Protein AF-A0A956PAT6-F1 (afdb_monomer_lite)

Radius of gyration: 17.28 Å; chains: 1; bounding box: 42×42×46 Å

pLDDT: mean 92.37, std 7.58, range [54.47, 98.75]

Sequence (149 aa):
NTSSGNGGLYPLPTTPIYAATKAAVTSISEVLRAQLEMTGSRIQASVLFPGPNIVRTNIFTAQRNRPAALPLEKEASTPPPTLEEIGAMLESVGMAFGVTEPEEAAEHAFEGIRANRFWLLPPSDHIDQRIRDRVESILKRENPRLTFF

Foldseek 3Di:
DEAELCLCQHHAPPCVVNNVVRVVVNVVQVVQQVVCVVVVHPDGGAYAHLDPAAEPDPPQVCVVVDDPVDDDPDDDPDRRDDLVRVCVVCVVVVHHHDYDYNVNSVVLVVVCVVVVHRYSDDDDPVSVVNSVLVVVCVVVVHDDDNDDD

Structure (mmCIF, N/CA/C/O backbone):
data_AF-A0A956PAT6-F1
#
_entry.id   AF-A0A956PAT6-F1
#
loop_
_atom_site.group_PDB
_atom_site.id
_atom_site.type_symbol
_atom_site.label_atom_id
_atom_site.label_alt_id
_atom_site.label_comp_id
_atom_site.label_asym_id
_atom_site.label_entity_id
_atom_site.label_seq_id
_atom_site.pdbx_PDB_ins_code
_atom_site.Cartn_x
_atom_site.Cartn_y
_atom_site.Cartn_z
_atom_site.occupancy
_atom_site.B_iso_or_equiv
_atom_site.auth_seq_id
_atom_site.auth_comp_id
_atom_site.auth_asym_id
_atom_site.auth_atom_id
_atom_site.pdbx_PDB_model_num
ATOM 1 N N . ASN A 1 1 ? -6.406 -6.757 5.266 1.00 93.94 1 ASN A N 1
ATOM 2 C CA . ASN A 1 1 ? -6.355 -6.547 3.796 1.00 93.94 1 ASN A CA 1
ATOM 3 C C . ASN A 1 1 ? -4.923 -6.291 3.352 1.00 93.94 1 ASN A C 1
ATOM 5 O O . ASN A 1 1 ? -4.163 -5.785 4.164 1.00 93.94 1 ASN A O 1
ATOM 9 N N . THR A 1 2 ? -4.550 -6.589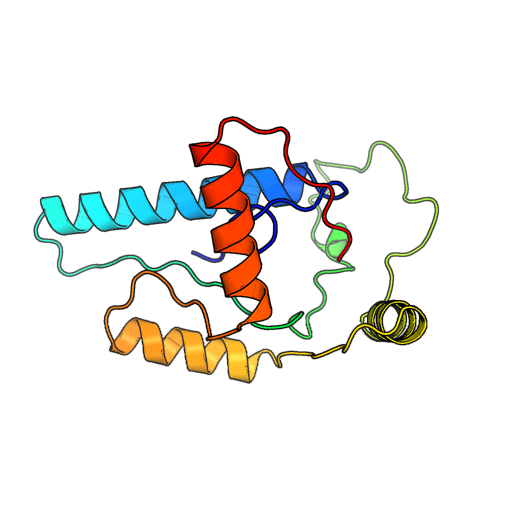 2.100 1.00 96.50 2 THR A N 1
ATOM 10 C CA . THR A 1 2 ? -3.176 -6.365 1.592 1.00 96.50 2 THR A CA 1
ATOM 11 C C . THR A 1 2 ? -3.163 -5.350 0.454 1.00 96.50 2 THR A C 1
ATOM 13 O O . THR A 1 2 ? -3.714 -5.605 -0.623 1.00 96.50 2 THR A O 1
ATOM 16 N N . SER A 1 3 ? -2.494 -4.222 0.675 1.00 97.69 3 SER A N 1
ATOM 17 C CA . SER A 1 3 ? -2.291 -3.166 -0.314 1.00 97.69 3 SER A CA 1
ATOM 18 C C . SER A 1 3 ? -0.884 -3.242 -0.941 1.00 97.69 3 SER A C 1
ATOM 20 O O . SER A 1 3 ? -0.251 -4.299 -0.945 1.00 97.69 3 SER A O 1
ATOM 22 N N . SER A 1 4 ? -0.427 -2.162 -1.567 1.00 95.62 4 SER A N 1
ATOM 23 C CA . SER A 1 4 ? 0.900 -2.021 -2.166 1.00 95.62 4 SER A CA 1
ATOM 24 C C . SER A 1 4 ? 1.295 -0.551 -2.196 1.00 95.62 4 SER A C 1
ATOM 26 O O . SER A 1 4 ? 0.419 0.302 -2.327 1.00 95.62 4 SER A O 1
ATOM 28 N N . GLY A 1 5 ? 2.599 -0.258 -2.134 1.00 94.06 5 GLY A N 1
ATOM 29 C CA . GLY A 1 5 ? 3.095 1.096 -2.385 1.00 94.06 5 GLY A CA 1
ATOM 30 C C . GLY A 1 5 ? 2.541 1.639 -3.701 1.00 94.06 5 GLY A C 1
ATOM 31 O O . GLY A 1 5 ? 1.915 2.695 -3.698 1.00 94.06 5 GLY A O 1
ATOM 32 N N . ASN A 1 6 ? 2.623 0.832 -4.766 1.00 93.31 6 ASN A N 1
ATOM 33 C CA . ASN A 1 6 ? 1.992 1.106 -6.051 1.00 93.31 6 ASN A CA 1
ATOM 34 C C . ASN A 1 6 ? 0.455 1.143 -5.945 1.00 93.31 6 ASN A C 1
ATOM 36 O O . ASN A 1 6 ? -0.207 0.112 -5.802 1.00 93.31 6 ASN A O 1
ATOM 40 N N . GLY A 1 7 ? -0.099 2.349 -6.033 1.00 93.56 7 GLY A N 1
ATOM 41 C CA . GLY A 1 7 ? -1.521 2.654 -5.944 1.00 93.56 7 GLY A CA 1
ATOM 42 C C . GLY A 1 7 ? -1.988 2.954 -4.528 1.00 93.56 7 GLY A C 1
ATOM 43 O O . GLY A 1 7 ? -2.613 3.985 -4.298 1.00 93.56 7 GLY A O 1
ATOM 44 N N . GLY A 1 8 ? -1.653 2.079 -3.578 1.00 95.31 8 GLY A N 1
ATOM 45 C CA . GLY A 1 8 ? -2.063 2.222 -2.183 1.00 95.31 8 GLY A CA 1
ATOM 46 C C . GLY A 1 8 ? -1.406 3.394 -1.454 1.00 95.31 8 GLY A C 1
ATOM 47 O O . GLY A 1 8 ? -2.028 3.926 -0.541 1.00 95.31 8 GLY A O 1
ATOM 48 N N . LEU A 1 9 ? -0.196 3.799 -1.863 1.00 95.25 9 LEU A N 1
ATOM 49 C CA . LEU A 1 9 ? 0.525 4.968 -1.334 1.00 95.25 9 LEU A CA 1
ATOM 50 C C . LEU A 1 9 ? 0.835 5.972 -2.449 1.00 95.25 9 LEU A C 1
ATOM 52 O O . LEU A 1 9 ? 0.538 7.155 -2.316 1.00 95.25 9 LEU A O 1
ATOM 56 N N . TYR A 1 10 ? 1.385 5.498 -3.568 1.00 93.06 10 TYR A N 1
ATOM 57 C CA . TYR A 1 10 ? 1.747 6.279 -4.752 1.00 93.06 10 TYR A CA 1
ATOM 58 C C . TYR A 1 10 ? 1.585 5.427 -6.024 1.00 93.06 10 TYR A C 1
ATOM 60 O O . TYR A 1 10 ? 1.946 4.260 -6.019 1.00 93.06 10 TYR A O 1
ATOM 68 N N . PRO A 1 11 ? 1.023 5.932 -7.131 1.00 91.44 11 PRO A N 1
ATOM 69 C CA . PRO A 1 11 ? 0.808 5.131 -8.335 1.00 91.44 11 PRO A CA 1
ATOM 70 C C . PRO A 1 11 ? 2.066 5.053 -9.208 1.00 91.44 11 PRO A C 1
ATOM 72 O O . PRO A 1 11 ? 2.737 6.061 -9.419 1.00 91.44 11 PRO A O 1
ATOM 75 N N . LEU A 1 12 ? 2.334 3.878 -9.780 1.00 90.12 12 LEU A N 1
ATOM 76 C CA . LEU A 1 12 ? 3.291 3.711 -10.873 1.00 90.12 12 LEU A CA 1
ATOM 77 C C . LEU A 1 12 ? 2.571 3.823 -12.230 1.00 90.12 12 LEU A C 1
ATOM 79 O O . LEU A 1 12 ? 1.491 3.246 -12.399 1.00 90.12 12 LEU A O 1
ATOM 83 N N . PRO A 1 13 ? 3.155 4.510 -13.228 1.00 88.75 13 PRO A N 1
ATOM 84 C CA . PRO A 1 13 ? 2.458 4.843 -14.474 1.00 88.75 13 PRO A CA 1
ATOM 85 C C . PRO A 1 13 ? 2.153 3.636 -15.379 1.00 88.75 13 PRO A C 1
ATOM 87 O O . PRO A 1 13 ? 1.265 3.711 -16.223 1.00 88.75 13 PRO A O 1
ATOM 90 N N . THR A 1 14 ? 2.854 2.511 -15.216 1.00 88.69 14 THR A N 1
ATOM 91 C CA . THR A 1 14 ? 2.783 1.348 -16.123 1.00 88.69 14 THR A CA 1
ATOM 92 C C . THR A 1 14 ? 1.800 0.259 -15.687 1.00 88.69 14 THR A C 1
ATOM 94 O O . THR A 1 14 ? 1.633 -0.739 -16.383 1.00 88.69 14 THR A O 1
ATOM 97 N N . THR A 1 15 ? 1.137 0.412 -14.538 1.00 91.19 15 THR A N 1
ATOM 98 C CA . THR A 1 15 ? 0.315 -0.651 -13.923 1.00 91.19 15 THR A CA 1
ATOM 99 C C . THR A 1 15 ? -1.038 -0.123 -13.417 1.00 91.19 15 THR A C 1
ATOM 101 O O . THR A 1 15 ? -1.393 -0.321 -12.253 1.00 91.19 15 THR A O 1
ATOM 104 N N . PRO A 1 16 ? -1.844 0.531 -14.278 1.00 93.44 16 PRO A N 1
ATOM 105 C CA . PRO A 1 16 ? -3.014 1.306 -13.855 1.00 93.44 16 PRO A CA 1
ATOM 106 C C . PRO A 1 16 ? -4.083 0.472 -13.137 1.00 93.44 16 PRO A C 1
ATOM 108 O O . PRO A 1 16 ? -4.614 0.906 -12.119 1.00 93.44 16 PRO A O 1
ATOM 111 N N . ILE A 1 17 ? -4.370 -0.745 -13.617 1.00 95.50 17 ILE A N 1
ATOM 112 C CA . ILE A 1 17 ? -5.370 -1.634 -12.998 1.00 95.50 17 ILE A CA 1
ATOM 113 C C . ILE A 1 17 ? -4.907 -2.058 -11.599 1.00 95.50 17 ILE A C 1
ATOM 115 O O . ILE A 1 17 ? -5.664 -1.981 -10.632 1.00 95.50 17 ILE A O 1
ATOM 119 N N . TYR A 1 18 ? -3.641 -2.457 -11.465 1.00 95.38 18 TYR A N 1
ATOM 120 C CA . TYR A 1 18 ? -3.076 -2.821 -10.169 1.00 95.38 18 TYR A CA 1
ATOM 121 C C . TYR A 1 18 ? -3.092 -1.624 -9.209 1.00 95.38 18 TYR A C 1
ATOM 123 O O . TYR A 1 18 ? -3.609 -1.741 -8.101 1.00 95.38 18 TYR A O 1
ATOM 131 N N . ALA A 1 19 ? -2.624 -0.455 -9.655 1.00 96.12 19 ALA A N 1
ATOM 132 C CA . ALA A 1 19 ? -2.592 0.752 -8.839 1.00 96.12 19 ALA A CA 1
ATOM 133 C C . ALA A 1 19 ? -3.998 1.160 -8.358 1.00 96.12 19 ALA A C 1
ATOM 135 O O . ALA A 1 19 ? -4.208 1.389 -7.167 1.00 96.12 19 ALA A O 1
ATOM 136 N N . ALA A 1 20 ? -4.986 1.181 -9.257 1.00 97.94 20 ALA A N 1
ATOM 137 C CA . ALA A 1 20 ? -6.365 1.516 -8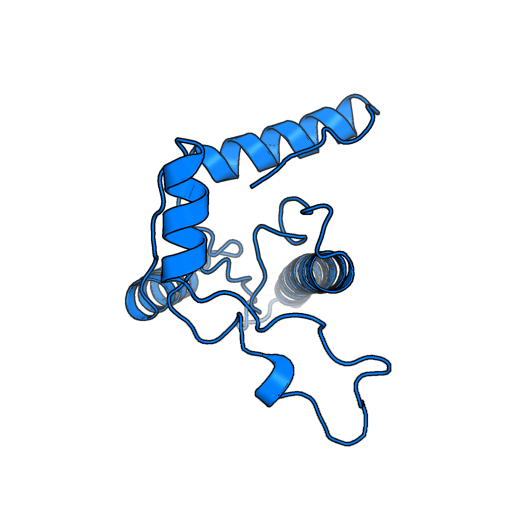.908 1.00 97.94 20 ALA A CA 1
ATOM 138 C C . ALA A 1 20 ? -6.958 0.534 -7.884 1.00 97.94 20 ALA A C 1
ATOM 140 O O . ALA A 1 20 ? -7.551 0.950 -6.889 1.00 97.94 20 ALA A O 1
ATOM 141 N N . THR A 1 21 ? -6.761 -0.774 -8.084 1.00 98.31 21 THR A N 1
ATOM 142 C CA . THR A 1 21 ? -7.293 -1.791 -7.159 1.00 98.31 21 THR A CA 1
ATOM 143 C C . THR A 1 21 ? -6.642 -1.708 -5.779 1.00 98.31 21 THR A C 1
ATOM 145 O O . THR A 1 21 ? -7.336 -1.816 -4.769 1.00 98.31 21 THR A O 1
ATOM 148 N N . LYS A 1 22 ? -5.330 -1.457 -5.700 1.00 97.88 22 LYS A N 1
ATOM 149 C CA . LYS A 1 22 ? -4.622 -1.300 -4.422 1.00 97.88 22 LYS A CA 1
ATOM 150 C C . LYS A 1 22 ? -5.008 -0.014 -3.692 1.00 97.88 22 LYS A C 1
ATOM 15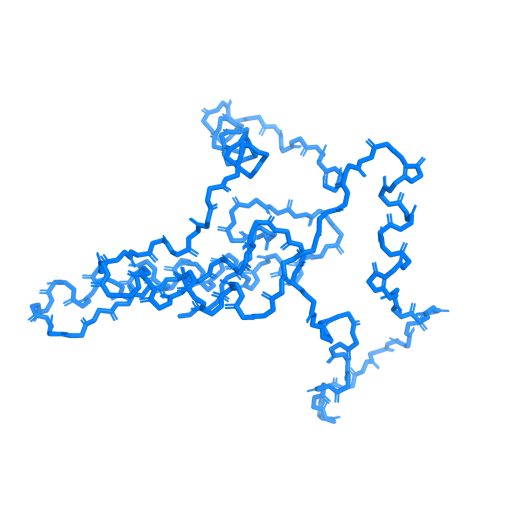2 O O . LYS A 1 22 ? -5.193 -0.063 -2.479 1.00 97.88 22 LYS A O 1
ATOM 157 N N . ALA A 1 23 ? -5.247 1.083 -4.411 1.00 98.12 23 ALA A N 1
ATOM 158 C CA . ALA A 1 23 ? -5.825 2.297 -3.832 1.00 98.12 23 ALA A CA 1
ATOM 159 C C . ALA A 1 23 ? -7.214 2.035 -3.219 1.00 98.12 23 ALA A C 1
ATOM 161 O O . ALA A 1 23 ? -7.474 2.421 -2.079 1.00 98.12 23 ALA A O 1
ATOM 162 N N . ALA A 1 24 ? -8.083 1.315 -3.938 1.00 98.69 24 ALA A N 1
ATOM 163 C CA . ALA A 1 24 ? -9.407 0.943 -3.440 1.00 98.69 24 ALA A CA 1
ATOM 164 C C . ALA A 1 24 ? -9.327 0.058 -2.185 1.00 98.69 24 ALA A C 1
ATOM 166 O O . ALA A 1 24 ? -10.040 0.301 -1.214 1.00 98.69 24 ALA A O 1
ATOM 167 N N . VAL A 1 25 ? -8.423 -0.929 -2.164 1.00 98.62 25 VAL A N 1
ATOM 168 C CA . VAL A 1 25 ? -8.189 -1.775 -0.982 1.00 98.62 25 VAL A CA 1
ATOM 169 C C . VAL A 1 25 ? -7.734 -0.946 0.220 1.00 98.62 25 VAL A C 1
ATOM 171 O O . VAL A 1 25 ? -8.227 -1.186 1.324 1.00 98.62 25 VAL A O 1
ATOM 174 N N . THR A 1 26 ? -6.825 0.018 0.030 1.00 98.56 26 THR A N 1
ATOM 175 C CA . THR A 1 26 ? -6.406 0.931 1.105 1.00 98.56 26 THR A CA 1
ATOM 176 C C . THR A 1 26 ? -7.611 1.688 1.660 1.00 98.56 26 THR A C 1
ATOM 178 O O . THR A 1 26 ? -7.914 1.551 2.844 1.00 98.56 26 THR A O 1
ATOM 181 N N . SER A 1 27 ? -8.359 2.374 0.792 1.00 98.62 27 SER A N 1
ATOM 182 C CA . SER A 1 27 ? -9.495 3.209 1.198 1.00 98.62 27 SER A CA 1
ATOM 183 C C . SER A 1 27 ? -10.598 2.408 1.901 1.00 98.62 27 SER A C 1
ATOM 185 O O . SER A 1 27 ? -11.059 2.791 2.975 1.00 98.62 27 SER A O 1
ATOM 187 N N . ILE A 1 28 ? -10.976 1.241 1.364 1.00 98.69 28 ILE A N 1
ATOM 188 C CA . ILE A 1 28 ? -11.982 0.369 1.991 1.00 98.69 28 ILE A CA 1
ATOM 189 C C . ILE A 1 28 ? -11.517 -0.102 3.377 1.00 98.69 28 ILE A C 1
ATOM 191 O O . ILE A 1 28 ? -12.333 -0.240 4.286 1.00 98.69 28 ILE A O 1
ATOM 195 N N . SER A 1 29 ? -10.215 -0.335 3.566 1.00 98.75 29 SER A N 1
ATOM 196 C CA . SER A 1 29 ? -9.680 -0.772 4.859 1.00 98.75 29 SER A CA 1
ATOM 197 C C . SER A 1 29 ? -9.734 0.339 5.908 1.00 98.75 29 SER A C 1
ATOM 199 O O . SER A 1 29 ? -10.080 0.054 7.053 1.00 98.75 29 SER A O 1
ATOM 201 N N . GLU A 1 30 ? -9.436 1.585 5.528 1.00 98.69 30 GLU A N 1
ATOM 202 C CA . GLU A 1 30 ? -9.550 2.756 6.412 1.00 98.69 30 GLU A CA 1
ATOM 203 C C . GLU A 1 30 ? -11.000 2.950 6.868 1.00 98.69 30 GLU A C 1
ATOM 205 O O . GLU A 1 30 ? -11.274 3.064 8.064 1.00 98.69 30 GLU A O 1
ATOM 210 N N . VAL A 1 31 ? -11.943 2.895 5.920 1.00 98.69 31 VAL A N 1
ATOM 211 C CA . VAL A 1 31 ? -13.379 3.013 6.208 1.00 98.69 31 VAL A CA 1
ATOM 212 C C . VAL A 1 31 ? -13.848 1.889 7.131 1.00 98.69 31 VAL A C 1
ATOM 214 O O . VAL A 1 31 ? -14.538 2.156 8.114 1.00 98.69 31 VAL A O 1
ATOM 217 N N . LEU A 1 32 ? -13.439 0.643 6.872 1.00 98.69 32 LEU A N 1
ATOM 218 C CA . LEU A 1 32 ? -13.789 -0.491 7.728 1.00 98.69 32 LEU A CA 1
ATOM 219 C C . LEU A 1 32 ? -13.247 -0.315 9.153 1.00 98.69 32 LEU A C 1
ATOM 221 O O . LEU A 1 32 ? -13.961 -0.594 10.116 1.00 98.69 32 LEU A O 1
ATOM 225 N N . ARG A 1 33 ? -12.004 0.164 9.307 1.00 98.50 33 ARG A N 1
ATOM 226 C CA . ARG A 1 33 ? -11.418 0.434 10.627 1.00 98.50 33 ARG A CA 1
ATOM 227 C C . ARG A 1 33 ? -12.257 1.449 11.401 1.00 98.50 33 ARG A C 1
ATOM 229 O O . ARG A 1 33 ? -12.601 1.168 12.547 1.00 98.50 33 ARG A O 1
ATOM 236 N N . ALA A 1 34 ? -12.637 2.556 10.765 1.00 98.56 34 ALA A N 1
ATOM 237 C CA . ALA A 1 34 ? -13.475 3.584 11.380 1.00 98.56 34 ALA A CA 1
ATOM 238 C C . ALA A 1 34 ? -14.871 3.053 11.757 1.00 98.56 34 ALA A C 1
ATOM 240 O O . ALA A 1 34 ? -15.345 3.284 12.867 1.00 98.56 34 ALA A O 1
ATOM 241 N N . GLN A 1 35 ? -15.517 2.279 10.880 1.00 98.62 35 GLN A N 1
ATOM 242 C CA . GLN A 1 35 ? -16.834 1.684 11.153 1.00 98.62 35 GLN A CA 1
ATOM 243 C C . GLN A 1 35 ? -16.809 0.708 12.342 1.00 98.62 35 GLN A C 1
ATOM 245 O O . GLN A 1 35 ? -17.733 0.684 13.160 1.00 98.62 35 GLN A O 1
ATOM 250 N N . LEU A 1 36 ? -15.742 -0.085 12.471 1.00 98.50 36 LEU A N 1
ATOM 251 C CA . LEU A 1 36 ? -15.553 -0.982 13.613 1.00 98.50 36 LEU A CA 1
ATOM 252 C C . LEU A 1 36 ? -15.357 -0.206 14.925 1.00 98.50 36 LEU A C 1
ATOM 254 O O . LEU A 1 36 ? -15.894 -0.606 15.957 1.00 98.50 36 LEU A O 1
ATOM 258 N N . GLU A 1 37 ? -14.648 0.924 14.892 1.00 97.69 37 GLU A N 1
ATOM 259 C CA . GLU A 1 37 ? -14.484 1.796 16.064 1.00 97.69 37 GLU A CA 1
ATOM 260 C C . GLU A 1 37 ? -15.798 2.474 16.466 1.00 97.69 37 GLU A C 1
ATOM 262 O O . GLU A 1 37 ? -16.166 2.446 17.639 1.00 97.69 37 GLU A O 1
ATOM 267 N N . MET A 1 38 ? -16.554 3.003 15.500 1.00 98.31 38 MET A N 1
ATOM 268 C CA . MET A 1 38 ? -17.853 3.648 15.739 1.00 98.31 38 MET A CA 1
ATOM 269 C C . MET A 1 38 ? -18.882 2.717 16.394 1.00 98.31 38 MET A C 1
ATOM 271 O O . MET A 1 38 ? -19.770 3.179 17.105 1.00 98.31 38 MET A O 1
ATOM 275 N N . THR A 1 39 ? -18.776 1.409 16.154 1.00 98.19 39 THR A N 1
ATOM 276 C CA . THR A 1 39 ? -19.683 0.391 16.712 1.00 98.19 39 THR A CA 1
ATOM 277 C C . THR A 1 39 ? -19.202 -0.174 18.051 1.00 98.19 39 THR A C 1
ATOM 279 O O . THR A 1 39 ? -19.869 -1.036 18.620 1.00 98.19 39 THR A O 1
ATOM 282 N N . GLY A 1 40 ? -18.051 0.281 18.564 1.00 97.38 40 GLY A N 1
ATOM 283 C CA . GLY A 1 40 ? -17.438 -0.283 19.769 1.00 97.38 40 GLY A CA 1
ATOM 284 C C . GLY A 1 40 ? -17.047 -1.756 19.608 1.00 97.38 40 GLY A C 1
ATOM 285 O O . GLY A 1 40 ? -17.059 -2.512 20.582 1.00 97.38 40 GLY A O 1
ATOM 286 N N . SER A 1 41 ? -16.752 -2.193 18.378 1.00 97.88 41 SER A N 1
ATOM 287 C CA . SER A 1 41 ? -16.435 -3.589 18.083 1.00 97.88 41 SER A CA 1
ATOM 288 C C . SER A 1 41 ? -15.147 -4.040 18.775 1.00 97.88 41 SER A C 1
ATOM 290 O O . SER A 1 41 ? -14.175 -3.295 18.886 1.00 97.88 41 SER A O 1
ATOM 292 N N . ARG A 1 42 ? -15.109 -5.314 19.187 1.00 97.19 42 ARG A N 1
ATOM 293 C CA . ARG A 1 42 ? -13.870 -5.983 19.628 1.00 97.19 42 ARG A CA 1
ATOM 294 C C . ARG A 1 42 ? -12.973 -6.394 18.456 1.00 97.19 42 ARG A C 1
ATOM 296 O O . ARG A 1 42 ? -11.840 -6.806 18.675 1.00 97.19 42 ARG A O 1
ATOM 303 N N . ILE A 1 43 ? -13.492 -6.330 17.229 1.00 97.25 43 ILE A N 1
ATOM 304 C CA . ILE A 1 43 ? -12.765 -6.633 15.995 1.00 97.25 43 ILE A CA 1
ATOM 305 C C . ILE A 1 43 ? -12.201 -5.332 15.435 1.00 97.25 43 ILE A C 1
ATOM 307 O O . ILE A 1 43 ? -12.863 -4.297 15.456 1.00 97.25 43 ILE A O 1
ATOM 311 N N . GLN A 1 44 ? -10.989 -5.399 14.895 1.00 96.56 44 GLN A N 1
ATOM 312 C CA . GLN A 1 44 ? -10.298 -4.272 14.281 1.00 96.56 44 GLN A CA 1
ATOM 313 C C . GLN A 1 44 ? -9.787 -4.679 12.897 1.00 96.56 44 GLN A C 1
ATOM 315 O O . GLN A 1 44 ? -9.641 -5.865 12.598 1.00 96.56 44 GLN A O 1
ATOM 320 N N . ALA A 1 45 ? -9.536 -3.690 12.042 1.00 98.12 45 ALA A N 1
ATOM 321 C CA . ALA A 1 45 ? -9.019 -3.897 10.696 1.00 98.12 45 ALA A CA 1
ATOM 322 C C . ALA A 1 45 ? -7.651 -3.228 10.535 1.00 98.12 45 ALA A C 1
ATOM 324 O O . ALA A 1 45 ? -7.438 -2.120 11.015 1.00 98.12 45 ALA A O 1
ATOM 325 N N . SER A 1 46 ? -6.757 -3.880 9.798 1.00 98.62 46 SER A N 1
ATOM 326 C CA . SER A 1 46 ? -5.451 -3.341 9.411 1.00 98.62 46 SER A CA 1
ATOM 327 C C . SER A 1 46 ? -5.209 -3.565 7.919 1.00 98.62 46 SER A C 1
ATOM 329 O O . SER A 1 46 ? -5.801 -4.460 7.289 1.00 98.62 46 SER A O 1
ATOM 331 N N . VAL A 1 47 ? -4.308 -2.767 7.351 1.00 98.69 47 VAL A N 1
ATOM 332 C CA . VAL A 1 47 ? -3.855 -2.889 5.966 1.00 98.69 47 VAL A CA 1
ATOM 333 C C . VAL A 1 47 ? -2.360 -3.202 5.917 1.00 98.69 47 VAL A C 1
ATOM 335 O O . VAL A 1 47 ? -1.535 -2.503 6.502 1.00 98.69 47 VAL A O 1
ATOM 338 N N . LEU A 1 48 ? -2.020 -4.282 5.213 1.00 98.56 48 LEU A N 1
ATOM 339 C CA . LEU A 1 48 ? -0.653 -4.745 5.013 1.00 98.56 48 LEU A CA 1
ATOM 340 C C . LEU A 1 48 ? -0.019 -4.100 3.787 1.00 98.56 48 LEU A C 1
ATOM 342 O O . LEU A 1 48 ? -0.560 -4.206 2.686 1.00 98.56 48 LEU A O 1
ATOM 346 N N . PHE A 1 49 ? 1.157 -3.512 3.983 1.00 98.00 49 PHE A N 1
ATOM 347 C CA . PHE A 1 49 ? 2.101 -3.145 2.936 1.00 98.00 49 PHE A CA 1
ATOM 348 C C . PHE A 1 49 ? 3.313 -4.076 3.061 1.00 98.00 49 PHE A C 1
ATOM 350 O O . PHE A 1 49 ? 4.144 -3.855 3.934 1.00 98.00 49 PHE A O 1
ATOM 357 N N . PRO A 1 50 ? 3.420 -5.121 2.217 1.00 92.62 50 PRO A N 1
ATOM 358 C CA . PRO A 1 50 ? 4.358 -6.231 2.429 1.00 92.62 50 PRO A CA 1
ATOM 359 C C . PRO A 1 50 ? 5.858 -5.907 2.328 1.00 92.62 50 PRO A C 1
ATOM 361 O O . PRO A 1 50 ? 6.648 -6.835 2.400 1.00 92.62 50 PRO A O 1
ATOM 364 N N . GLY A 1 51 ? 6.227 -4.649 2.054 1.00 84.00 51 GLY A N 1
ATOM 365 C CA . GLY A 1 51 ? 7.592 -4.223 1.729 1.00 84.00 51 GLY A CA 1
ATOM 366 C C . GLY A 1 51 ? 8.573 -4.287 2.912 1.00 84.00 51 GLY A C 1
ATOM 367 O O . GLY A 1 51 ? 8.357 -5.061 3.834 1.00 84.00 51 GLY A O 1
ATOM 368 N N . PRO A 1 52 ? 9.650 -3.482 2.925 1.00 89.69 52 PRO A N 1
ATOM 369 C CA . PRO A 1 52 ? 9.838 -2.256 2.147 1.00 89.69 52 PRO A CA 1
ATOM 370 C C . PRO A 1 52 ? 10.316 -2.489 0.707 1.00 89.69 52 PRO A C 1
ATOM 372 O O . PRO A 1 52 ? 10.269 -1.561 -0.096 1.00 89.69 52 PRO A O 1
ATOM 375 N N . ASN A 1 53 ? 10.714 -3.716 0.362 1.00 92.00 53 ASN A N 1
ATOM 376 C CA . ASN A 1 53 ? 11.188 -4.082 -0.970 1.00 92.00 53 ASN A CA 1
ATOM 377 C C . ASN A 1 53 ? 10.166 -4.940 -1.739 1.00 92.00 53 ASN A C 1
ATOM 379 O O . ASN A 1 53 ? 9.049 -5.187 -1.276 1.00 92.00 53 ASN A O 1
ATOM 383 N N . ILE A 1 54 ? 10.539 -5.414 -2.933 1.00 91.12 54 ILE A N 1
ATOM 384 C CA . ILE A 1 54 ? 9.759 -6.440 -3.634 1.00 91.12 54 ILE A CA 1
ATOM 385 C C . ILE A 1 54 ? 9.817 -7.733 -2.816 1.00 91.12 54 ILE A C 1
ATOM 387 O O . ILE A 1 54 ? 10.898 -8.206 -2.475 1.00 91.12 54 ILE A O 1
ATOM 391 N N . VAL A 1 55 ? 8.656 -8.318 -2.515 1.00 93.88 55 VAL A N 1
ATOM 392 C CA . VAL A 1 55 ? 8.598 -9.589 -1.780 1.00 93.88 55 VAL A CA 1
ATOM 393 C C . VAL A 1 55 ? 8.871 -10.756 -2.723 1.00 93.88 55 VAL A C 1
ATOM 395 O O . VAL A 1 55 ? 8.252 -10.818 -3.794 1.00 93.88 55 VAL A O 1
ATOM 398 N N . ARG A 1 56 ? 9.732 -11.704 -2.319 1.00 94.25 56 ARG A N 1
ATOM 399 C CA . ARG A 1 56 ? 10.059 -12.916 -3.093 1.00 94.25 56 ARG A CA 1
ATOM 400 C C . ARG A 1 56 ? 8.846 -13.834 -3.234 1.00 94.25 56 ARG A C 1
ATOM 402 O O . ARG A 1 56 ? 8.634 -14.782 -2.488 1.00 94.25 56 ARG A O 1
ATOM 409 N N . THR A 1 57 ? 8.019 -13.539 -4.225 1.00 92.38 57 THR A N 1
ATOM 410 C CA . THR A 1 57 ? 6.794 -14.278 -4.521 1.00 92.38 57 THR A CA 1
ATOM 411 C C . THR A 1 57 ? 6.657 -14.490 -6.018 1.00 92.38 57 THR A C 1
ATOM 413 O O . THR A 1 57 ? 7.273 -13.809 -6.834 1.00 92.38 57 THR A O 1
ATOM 416 N N . ASN A 1 58 ? 5.733 -15.364 -6.400 1.00 91.69 58 ASN A N 1
ATOM 417 C CA . ASN A 1 58 ? 5.388 -15.593 -7.799 1.00 91.69 58 ASN A CA 1
ATOM 418 C C . ASN A 1 58 ? 4.409 -14.528 -8.342 1.00 91.69 58 ASN A C 1
ATOM 420 O O . ASN A 1 58 ? 3.531 -14.856 -9.140 1.00 91.69 58 ASN A O 1
ATOM 424 N N . ILE A 1 59 ? 4.460 -13.270 -7.889 1.00 91.38 59 ILE A N 1
ATOM 425 C CA . ILE A 1 59 ? 3.494 -12.244 -8.324 1.00 91.38 59 ILE A CA 1
ATOM 426 C C . ILE A 1 59 ? 3.650 -11.888 -9.810 1.00 91.38 59 ILE A C 1
ATOM 428 O O . ILE A 1 59 ? 2.655 -11.645 -10.489 1.00 91.38 59 ILE A O 1
ATOM 432 N N . PHE A 1 60 ? 4.868 -11.949 -10.354 1.00 89.56 60 PHE A N 1
ATOM 433 C CA . PHE A 1 60 ? 5.134 -11.642 -11.765 1.00 89.56 60 PHE A CA 1
ATOM 434 C C . PHE A 1 60 ? 4.535 -12.672 -12.730 1.00 89.56 60 PHE A C 1
ATOM 436 O O . PHE A 1 60 ? 4.188 -12.342 -13.858 1.00 89.56 60 PHE A O 1
ATOM 443 N N . THR A 1 61 ? 4.289 -13.898 -12.264 1.00 89.25 61 THR A N 1
ATOM 444 C CA . THR A 1 61 ? 3.630 -14.960 -13.039 1.00 89.25 61 THR A CA 1
ATOM 445 C C . THR A 1 61 ? 2.150 -15.122 -12.673 1.00 89.25 61 THR A C 1
ATOM 447 O O . THR A 1 61 ? 1.579 -16.203 -12.834 1.00 89.25 61 THR A O 1
ATOM 450 N N . ALA A 1 62 ? 1.498 -14.075 -12.144 1.00 91.62 62 ALA A N 1
ATOM 451 C CA . ALA A 1 62 ? 0.117 -14.132 -11.645 1.00 91.62 62 ALA A CA 1
ATOM 452 C C . ALA A 1 62 ? -0.935 -14.525 -12.698 1.00 91.62 62 ALA A C 1
ATOM 454 O O . ALA A 1 62 ? -2.027 -14.947 -12.320 1.00 91.62 62 ALA A O 1
ATOM 455 N N . GLN A 1 63 ? -0.615 -14.449 -13.997 1.00 89.00 63 GLN A N 1
ATOM 456 C CA . GLN A 1 63 ? -1.480 -14.946 -15.074 1.00 89.00 63 GLN A CA 1
ATOM 457 C C . GLN A 1 63 ? -1.918 -16.398 -14.835 1.00 89.00 63 GLN A C 1
ATOM 459 O O . GLN A 1 63 ? -3.059 -16.721 -15.154 1.00 89.00 63 GLN A O 1
ATOM 464 N N . ARG A 1 64 ? -1.080 -17.230 -14.197 1.00 91.75 64 ARG A N 1
ATOM 465 C CA . ARG A 1 64 ? -1.408 -18.632 -13.883 1.00 91.75 64 ARG A CA 1
ATOM 466 C C . ARG A 1 64 ? -2.675 -18.792 -13.030 1.00 91.75 64 ARG A C 1
ATOM 468 O O . ARG A 1 64 ? -3.269 -19.860 -13.013 1.00 91.75 64 ARG A O 1
ATOM 475 N N . ASN A 1 65 ? -3.065 -17.737 -12.306 1.00 94.00 65 ASN A N 1
ATOM 476 C CA . ASN A 1 65 ? -4.241 -17.704 -11.435 1.00 94.00 65 ASN A CA 1
ATOM 477 C C . ASN A 1 65 ? -5.475 -17.084 -12.121 1.00 94.00 65 ASN A C 1
ATOM 479 O O . ASN A 1 65 ? -6.508 -16.905 -11.476 1.00 94.00 65 ASN A O 1
ATOM 483 N N . ARG A 1 66 ? -5.378 -16.680 -13.394 1.00 92.94 66 ARG A N 1
ATOM 484 C CA . ARG A 1 66 ? -6.472 -16.028 -14.122 1.00 92.94 66 ARG A CA 1
ATOM 485 C C . ARG A 1 66 ? -7.602 -17.037 -14.384 1.00 92.94 66 ARG A C 1
ATOM 487 O O . ARG A 1 66 ? -7.339 -18.079 -14.983 1.00 92.94 66 ARG A O 1
ATOM 494 N N . PRO A 1 67 ? -8.855 -16.744 -13.993 1.00 95.56 67 PRO A N 1
ATOM 495 C CA . PRO A 1 67 ? -9.984 -17.623 -14.283 1.00 95.56 67 PRO A CA 1
ATOM 496 C C . PRO A 1 67 ? -10.184 -17.823 -15.788 1.00 95.56 67 PRO A C 1
ATOM 498 O O . PRO A 1 67 ? -10.092 -16.865 -16.555 1.00 95.56 67 PRO A O 1
ATOM 501 N N . ALA A 1 68 ? -10.555 -19.039 -16.201 1.00 94.38 68 ALA A N 1
ATOM 502 C CA . ALA A 1 68 ? -10.808 -19.364 -17.609 1.00 94.38 68 ALA A CA 1
ATOM 503 C C . ALA A 1 68 ? -11.911 -18.494 -18.249 1.00 94.38 68 ALA A C 1
ATOM 505 O O . ALA A 1 68 ? -11.871 -18.229 -19.445 1.00 94.38 68 ALA A O 1
ATOM 506 N N . ALA A 1 69 ? -12.863 -18.001 -17.448 1.00 96.62 69 ALA A N 1
ATOM 507 C CA . ALA A 1 69 ? -13.931 -17.103 -17.893 1.00 96.62 69 ALA A CA 1
ATOM 508 C C . ALA A 1 69 ? -13.467 -15.658 -18.181 1.00 96.62 69 ALA A C 1
ATOM 510 O O . ALA A 1 69 ? -14.252 -14.858 -18.680 1.00 96.62 69 ALA A O 1
ATOM 511 N N . LEU A 1 70 ? -12.215 -15.309 -17.860 1.00 93.56 70 LEU A N 1
ATOM 512 C CA . LEU A 1 70 ? -11.621 -13.988 -18.093 1.00 93.56 70 LEU A CA 1
ATOM 513 C C . LEU A 1 70 ? -10.347 -14.113 -18.947 1.00 93.56 70 LEU A C 1
ATOM 515 O O . LEU A 1 70 ? -9.254 -13.768 -18.472 1.00 93.56 70 LEU A O 1
ATOM 519 N N . PRO A 1 71 ? -10.446 -14.632 -20.185 1.00 89.94 71 PRO A N 1
ATOM 520 C CA . PRO A 1 71 ? -9.285 -14.857 -21.035 1.00 89.94 71 PRO A CA 1
ATOM 521 C C . PRO A 1 71 ? -8.540 -13.549 -21.326 1.00 89.94 71 PRO A C 1
ATOM 523 O O . PRO A 1 71 ? -9.067 -12.444 -21.184 1.00 89.94 71 PRO A O 1
ATOM 526 N N . LEU A 1 72 ? -7.270 -13.672 -21.699 1.00 86.38 72 LEU A N 1
ATOM 527 C CA . LEU A 1 72 ? -6.533 -12.538 -22.242 1.00 86.38 72 LEU A CA 1
ATOM 528 C C . LEU A 1 72 ? -7.088 -12.216 -23.631 1.00 86.38 72 LEU A C 1
ATOM 530 O O . LEU A 1 72 ? -7.186 -13.103 -24.470 1.00 86.38 72 LEU A O 1
ATOM 534 N N . GLU A 1 73 ? -7.398 -10.947 -23.885 1.00 85.31 73 GLU A N 1
ATOM 535 C CA . GLU A 1 73 ? -7.744 -10.483 -25.237 1.00 85.31 73 GLU A CA 1
ATOM 536 C C . GLU A 1 73 ? -6.532 -10.541 -26.178 1.00 85.31 73 GLU A C 1
ATOM 538 O O . GLU A 1 73 ? -6.674 -10.721 -27.384 1.00 85.31 73 GLU A O 1
ATOM 543 N N . LYS A 1 74 ? -5.326 -10.406 -25.613 1.00 84.00 74 LYS A N 1
ATOM 544 C CA . LYS A 1 74 ? -4.053 -10.494 -26.322 1.00 84.00 74 LYS A CA 1
ATOM 545 C C . LYS A 1 74 ? -3.017 -11.190 -25.449 1.00 84.00 74 LYS A C 1
ATOM 547 O O . LYS A 1 74 ? -2.853 -10.839 -24.279 1.00 84.00 74 LYS A O 1
ATOM 552 N N . GLU A 1 75 ? -2.303 -12.152 -26.023 1.00 78.81 75 GLU A N 1
ATOM 553 C CA . GLU A 1 75 ? -1.153 -12.760 -25.356 1.00 78.81 75 GLU A CA 1
ATOM 554 C C . GLU A 1 75 ? -0.031 -11.735 -25.167 1.00 78.81 75 GLU A C 1
ATOM 556 O O . GLU A 1 75 ? 0.180 -10.842 -25.996 1.00 78.81 75 GLU A O 1
ATOM 561 N N . ALA A 1 76 ? 0.687 -11.846 -24.050 1.00 77.50 76 ALA A N 1
ATOM 562 C CA . ALA A 1 76 ? 1.861 -11.020 -23.827 1.00 77.50 76 ALA A CA 1
ATOM 563 C C . ALA A 1 76 ? 2.909 -11.340 -24.903 1.00 77.50 76 ALA A C 1
ATOM 565 O O . ALA A 1 76 ? 3.202 -12.501 -25.169 1.00 77.50 76 ALA A O 1
ATOM 566 N N . SER A 1 77 ? 3.487 -10.305 -25.510 1.00 75.31 77 SER A N 1
ATOM 567 C CA . SER A 1 77 ? 4.527 -10.463 -26.534 1.00 75.31 77 SER A CA 1
ATOM 568 C C . SER A 1 77 ? 5.845 -11.002 -25.976 1.00 75.31 77 SER A C 1
ATOM 570 O O . SER A 1 77 ? 6.688 -11.464 -26.736 1.00 75.31 77 SER A O 1
ATOM 572 N N . THR A 1 78 ? 6.038 -10.913 -24.661 1.00 78.56 78 THR A N 1
ATOM 573 C CA . THR A 1 78 ? 7.228 -11.375 -23.948 1.00 78.56 78 THR A CA 1
ATOM 574 C C . THR A 1 78 ? 6.817 -12.056 -22.644 1.00 78.56 78 THR A C 1
ATOM 576 O O . THR A 1 78 ? 5.790 -11.684 -22.063 1.00 78.56 78 THR A O 1
ATOM 579 N N . PRO A 1 79 ? 7.604 -13.031 -22.157 1.00 81.94 79 PRO A N 1
ATOM 580 C CA . PRO A 1 79 ? 7.387 -13.597 -20.833 1.00 81.94 79 PRO A CA 1
ATOM 581 C C . PRO A 1 79 ? 7.499 -12.509 -19.747 1.00 81.94 79 PRO A C 1
ATOM 583 O O . PRO A 1 79 ? 8.189 -11.504 -19.949 1.00 81.94 79 PRO A O 1
ATOM 586 N N . PRO A 1 80 ? 6.805 -12.672 -18.605 1.00 84.56 80 PRO A N 1
ATOM 587 C CA . PRO A 1 80 ? 6.994 -11.788 -17.463 1.00 84.56 80 PRO A CA 1
ATOM 588 C C . PRO A 1 80 ? 8.424 -11.928 -16.923 1.00 84.56 80 PRO A C 1
ATOM 590 O O . PRO A 1 80 ? 8.940 -13.048 -16.908 1.00 84.56 80 PRO A O 1
ATOM 593 N N . PRO A 1 81 ? 9.042 -10.831 -16.453 1.00 86.38 81 PRO A N 1
ATOM 594 C CA . PRO A 1 81 ? 10.406 -10.886 -15.959 1.00 86.38 81 PRO A CA 1
ATOM 595 C C . PRO A 1 81 ? 10.501 -11.685 -14.654 1.00 86.38 81 PRO A C 1
ATOM 597 O O . PRO A 1 81 ? 9.566 -11.676 -13.840 1.00 86.38 81 PRO A O 1
ATOM 600 N N . THR A 1 82 ? 11.632 -12.353 -14.433 1.00 87.25 82 THR A N 1
ATOM 601 C CA . THR A 1 82 ? 11.952 -12.952 -13.132 1.00 87.25 82 THR A CA 1
ATOM 602 C C . THR A 1 82 ? 12.370 -11.880 -12.125 1.00 87.25 82 THR A C 1
ATOM 604 O O . THR A 1 82 ? 12.666 -10.736 -12.477 1.00 87.25 82 THR A O 1
ATOM 607 N N . LEU A 1 83 ? 12.394 -12.240 -10.839 1.00 86.44 83 LEU A N 1
ATOM 608 C CA . LEU A 1 83 ? 12.856 -11.323 -9.797 1.00 86.44 83 LEU A CA 1
ATOM 609 C C . LEU A 1 83 ? 14.333 -10.951 -10.003 1.00 86.44 83 LEU A C 1
ATOM 611 O O . LEU A 1 83 ? 14.718 -9.809 -9.779 1.00 86.44 83 LEU A O 1
ATOM 615 N N . GLU A 1 84 ? 15.131 -11.903 -10.479 1.00 87.62 84 GLU A N 1
ATOM 616 C CA . GLU A 1 84 ? 16.541 -11.728 -10.820 1.00 87.62 84 GLU A CA 1
ATOM 617 C C . GLU A 1 84 ? 16.717 -10.779 -12.013 1.00 87.62 84 GLU A C 1
ATOM 619 O O . GLU A 1 84 ? 17.578 -9.906 -11.971 1.00 87.62 84 GLU A O 1
ATOM 624 N N . GLU A 1 85 ? 15.874 -10.885 -13.047 1.00 89.75 85 GLU A N 1
ATOM 625 C CA . GLU A 1 85 ? 15.894 -9.965 -14.195 1.00 89.75 85 GLU A CA 1
ATOM 626 C C . GLU A 1 85 ? 15.509 -8.535 -13.793 1.00 89.75 85 GLU A C 1
ATOM 628 O O . GLU A 1 85 ? 16.108 -7.571 -14.274 1.00 89.75 85 GLU A O 1
ATOM 633 N N . ILE A 1 86 ? 14.543 -8.381 -12.880 1.00 87.19 86 ILE A N 1
ATOM 634 C CA . ILE A 1 86 ? 14.192 -7.075 -12.302 1.00 87.19 86 ILE A CA 1
ATOM 635 C C . ILE A 1 86 ? 15.366 -6.518 -11.494 1.00 87.19 86 ILE A C 1
ATOM 637 O O . ILE A 1 86 ? 15.690 -5.338 -11.635 1.00 87.19 86 ILE A O 1
ATOM 641 N N . GLY A 1 87 ? 16.013 -7.355 -10.681 1.00 87.00 87 GLY A N 1
ATOM 642 C CA . GLY A 1 87 ? 17.193 -6.967 -9.914 1.00 87.00 87 GLY A CA 1
ATOM 643 C C . GLY A 1 87 ? 18.322 -6.474 -10.814 1.00 87.00 87 GLY A C 1
ATOM 644 O O . GLY A 1 87 ? 18.790 -5.352 -10.644 1.00 87.00 87 GLY A O 1
ATOM 645 N N . ALA A 1 88 ? 18.669 -7.247 -11.846 1.00 88.81 88 ALA A N 1
ATOM 646 C CA . ALA A 1 88 ? 19.691 -6.874 -12.820 1.00 88.81 88 ALA A CA 1
ATOM 647 C C . ALA A 1 88 ? 19.347 -5.571 -13.566 1.00 88.81 88 ALA A C 1
ATOM 649 O O . ALA A 1 88 ? 20.225 -4.742 -13.809 1.00 88.81 88 ALA A O 1
ATOM 650 N N . MET A 1 89 ? 18.068 -5.353 -13.906 1.00 87.81 89 MET A N 1
ATOM 651 C CA . MET A 1 89 ? 17.618 -4.099 -14.517 1.00 87.81 89 MET A CA 1
ATOM 652 C C . MET A 1 89 ? 17.849 -2.908 -13.578 1.00 87.81 89 MET A C 1
ATOM 654 O O . MET A 1 89 ? 18.410 -1.901 -14.010 1.00 87.81 89 MET A O 1
ATOM 658 N N . LEU A 1 90 ? 17.441 -3.013 -12.312 1.00 86.44 90 LEU A N 1
ATOM 659 C CA . LEU A 1 90 ? 17.582 -1.931 -11.333 1.00 86.44 90 LEU A CA 1
ATOM 660 C C . LEU A 1 90 ? 19.054 -1.630 -11.032 1.00 86.44 90 LEU A C 1
ATOM 662 O O . LEU A 1 90 ? 19.459 -0.467 -11.052 1.00 86.44 90 LEU A O 1
ATOM 666 N N . GLU A 1 91 ? 19.876 -2.665 -10.875 1.00 87.44 91 GLU A N 1
ATOM 667 C CA . GLU A 1 91 ? 21.324 -2.521 -10.708 1.00 87.44 91 GLU A CA 1
ATOM 668 C C . GLU A 1 91 ? 21.974 -1.832 -11.917 1.00 87.44 91 GLU A C 1
ATOM 670 O O . GLU A 1 91 ? 22.812 -0.946 -11.743 1.00 87.44 91 GLU A O 1
ATOM 675 N N . SER A 1 92 ? 21.543 -2.157 -13.145 1.00 88.88 92 SER A N 1
ATOM 676 C CA . SER A 1 92 ? 22.081 -1.547 -14.373 1.00 88.88 92 SER A CA 1
ATOM 677 C C . SER A 1 92 ? 21.836 -0.036 -14.478 1.00 88.88 92 SER A C 1
ATOM 679 O O . SER A 1 92 ? 22.583 0.662 -15.165 1.00 88.88 92 SER A O 1
ATOM 681 N N . VAL A 1 93 ? 20.823 0.481 -13.773 1.00 85.69 93 VAL A N 1
ATOM 682 C CA . VAL A 1 93 ? 20.508 1.917 -13.689 1.00 85.69 93 VAL A CA 1
ATOM 683 C C . VAL A 1 93 ? 20.946 2.541 -12.358 1.00 85.69 93 VAL A C 1
ATOM 685 O O . VAL A 1 93 ? 20.558 3.665 -12.042 1.00 85.69 93 VAL A O 1
ATOM 688 N N . GLY A 1 94 ? 21.774 1.833 -11.581 1.00 83.00 94 GLY A N 1
ATOM 689 C CA . GLY A 1 94 ? 22.345 2.318 -10.323 1.00 83.00 94 GLY A CA 1
ATOM 690 C C . GLY A 1 94 ? 21.355 2.376 -9.159 1.00 83.00 94 GLY A C 1
ATOM 691 O O . GLY A 1 94 ? 21.607 3.077 -8.179 1.00 83.00 94 GLY A O 1
ATOM 692 N N . MET A 1 95 ? 20.227 1.668 -9.251 1.00 80.50 95 MET A N 1
ATOM 693 C CA . MET A 1 95 ? 19.256 1.560 -8.168 1.00 80.50 95 MET A CA 1
ATOM 694 C C . MET A 1 95 ? 19.548 0.327 -7.320 1.00 80.50 95 MET A C 1
ATOM 696 O O . MET A 1 95 ? 19.685 -0.782 -7.834 1.00 80.50 95 MET A O 1
ATOM 700 N N . ALA A 1 96 ? 19.623 0.520 -6.002 1.00 76.50 96 ALA A N 1
ATOM 701 C CA . ALA A 1 96 ? 19.768 -0.587 -5.069 1.00 76.50 96 ALA A CA 1
ATOM 702 C C . ALA A 1 96 ? 18.541 -1.504 -5.153 1.00 76.50 96 ALA A C 1
ATOM 704 O O . ALA A 1 96 ? 17.402 -1.042 -5.044 1.00 76.50 96 ALA A O 1
ATOM 705 N N . PHE A 1 97 ? 18.784 -2.802 -5.317 1.00 79.25 97 PHE A N 1
ATOM 706 C CA . PHE A 1 97 ? 17.741 -3.813 -5.320 1.00 79.25 97 PHE A CA 1
ATOM 707 C C . PHE A 1 97 ? 17.752 -4.587 -4.005 1.00 79.25 97 PHE A C 1
ATOM 709 O O . PHE A 1 97 ? 18.694 -5.313 -3.695 1.00 79.25 97 PHE A O 1
ATOM 716 N N . GLY A 1 98 ? 16.693 -4.414 -3.220 1.00 86.56 98 GLY A N 1
ATOM 717 C CA . GLY A 1 98 ? 16.402 -5.263 -2.074 1.00 86.56 98 GLY A CA 1
ATOM 718 C C . GLY A 1 98 ? 15.309 -6.269 -2.415 1.00 86.56 98 GLY A C 1
ATOM 719 O O . GLY A 1 98 ? 14.451 -6.015 -3.264 1.00 86.56 98 GLY A O 1
ATOM 720 N N . VAL A 1 99 ? 15.301 -7.386 -1.697 1.00 91.69 99 VAL A N 1
ATOM 721 C CA . VAL A 1 99 ? 14.191 -8.341 -1.679 1.00 91.69 99 VAL A CA 1
ATOM 722 C C . VAL A 1 99 ? 13.763 -8.512 -0.229 1.00 91.69 99 VAL A C 1
ATOM 724 O O . VAL A 1 99 ? 14.607 -8.541 0.659 1.00 91.69 99 VAL A O 1
ATOM 727 N N . THR A 1 100 ? 12.458 -8.569 0.006 1.00 94.81 100 THR A N 1
ATOM 728 C CA . THR A 1 100 ? 11.887 -8.938 1.307 1.00 94.81 100 THR A CA 1
ATOM 729 C C . THR A 1 100 ? 11.456 -10.398 1.224 1.00 94.81 100 THR A C 1
ATOM 731 O O . THR A 1 100 ? 10.728 -10.771 0.297 1.00 94.81 100 THR A O 1
ATOM 734 N N . GLU A 1 101 ? 11.891 -11.244 2.152 1.00 96.19 101 GLU A N 1
ATOM 735 C CA . GLU A 1 101 ? 11.411 -12.626 2.188 1.00 96.19 101 GLU A CA 1
ATOM 736 C C . GLU A 1 101 ? 9.971 -12.698 2.746 1.00 96.19 101 GLU A C 1
ATOM 738 O O . GLU A 1 101 ? 9.556 -11.842 3.538 1.00 96.19 101 GLU A O 1
ATOM 743 N N . PRO A 1 102 ? 9.149 -13.682 2.329 1.00 96.69 102 PRO A N 1
ATOM 744 C CA . PRO A 1 102 ? 7.773 -13.820 2.814 1.00 96.69 102 PRO A CA 1
ATOM 745 C C . PRO A 1 102 ? 7.654 -13.895 4.342 1.00 96.69 102 PRO A C 1
ATOM 747 O O . PRO A 1 102 ? 6.684 -13.385 4.906 1.00 96.69 102 PRO A O 1
ATOM 750 N N . GLU A 1 103 ? 8.633 -14.508 5.006 1.00 97.56 103 GLU A N 1
ATOM 751 C CA . GLU A 1 103 ? 8.714 -14.636 6.459 1.00 97.56 103 GLU A CA 1
ATOM 752 C C . GLU A 1 103 ? 8.867 -13.270 7.139 1.00 97.56 103 GLU A C 1
ATOM 754 O O . GLU A 1 103 ? 8.164 -13.004 8.112 1.00 97.56 103 GLU A O 1
ATOM 759 N N . GLU A 1 104 ? 9.692 -12.375 6.586 1.00 96.69 104 GLU A N 1
ATOM 760 C CA . GLU A 1 104 ? 9.865 -11.005 7.091 1.00 96.69 104 GLU A CA 1
ATOM 761 C C . GLU A 1 104 ? 8.556 -10.210 6.982 1.00 96.69 104 GLU A C 1
ATOM 763 O O . GLU A 1 104 ? 8.118 -9.547 7.926 1.00 96.69 104 GLU A O 1
ATOM 768 N N . ALA A 1 105 ? 7.875 -10.321 5.835 1.00 96.88 105 ALA A N 1
ATOM 769 C CA . ALA A 1 105 ? 6.585 -9.670 5.626 1.00 96.88 105 ALA A CA 1
ATOM 770 C C . ALA A 1 105 ? 5.511 -10.209 6.592 1.00 96.88 105 ALA A C 1
ATOM 772 O O . ALA A 1 105 ? 4.658 -9.450 7.068 1.00 96.88 105 ALA A O 1
ATOM 773 N N . ALA A 1 106 ? 5.541 -11.513 6.886 1.00 97.31 106 ALA A N 1
ATOM 774 C CA . ALA A 1 106 ? 4.640 -12.141 7.843 1.00 97.31 106 ALA A CA 1
ATOM 775 C C . ALA A 1 106 ? 4.930 -11.687 9.280 1.00 97.31 106 ALA A C 1
ATOM 777 O O . ALA A 1 106 ? 3.994 -11.332 10.000 1.00 97.31 106 ALA A O 1
ATOM 778 N N . GLU A 1 107 ? 6.198 -11.654 9.690 1.00 97.62 107 GLU A N 1
ATOM 779 C CA . GLU A 1 107 ? 6.619 -11.198 11.016 1.00 97.62 107 GLU A CA 1
ATOM 780 C C . GLU A 1 107 ? 6.146 -9.766 11.279 1.00 97.62 107 GLU A C 1
ATOM 782 O O . GLU A 1 107 ? 5.390 -9.533 12.230 1.00 97.62 107 GLU A O 1
ATOM 787 N N . HIS A 1 108 ? 6.439 -8.840 10.361 1.00 97.44 108 HIS A N 1
ATOM 788 C CA . HIS A 1 108 ? 5.985 -7.449 10.451 1.00 97.44 108 HIS A CA 1
ATOM 789 C C . HIS A 1 108 ? 4.456 -7.326 10.541 1.00 97.44 108 HIS A C 1
ATOM 791 O O . HIS A 1 108 ? 3.918 -6.520 11.313 1.00 97.44 108 HIS A O 1
ATOM 797 N N . ALA A 1 109 ? 3.724 -8.149 9.780 1.00 97.94 109 ALA A N 1
ATOM 798 C CA . ALA A 1 109 ? 2.266 -8.172 9.834 1.00 97.94 109 ALA A CA 1
ATOM 799 C C . ALA A 1 109 ? 1.761 -8.598 11.221 1.00 97.94 109 ALA A C 1
ATOM 801 O O . ALA A 1 109 ? 0.907 -7.922 11.803 1.00 97.94 109 ALA A O 1
ATOM 802 N N . PHE A 1 110 ? 2.294 -9.691 11.772 1.00 98.06 110 PHE A N 1
ATOM 803 C CA . PHE A 1 110 ? 1.891 -10.195 13.083 1.00 98.06 110 PHE A CA 1
ATOM 804 C C . PHE A 1 110 ? 2.258 -9.237 14.215 1.00 98.06 110 PHE A C 1
ATOM 806 O O . PHE A 1 110 ? 1.453 -9.036 15.127 1.00 98.06 110 PHE A O 1
ATOM 813 N N . GLU A 1 111 ? 3.436 -8.620 14.168 1.00 98.00 111 GLU A N 1
ATOM 814 C CA . GLU A 1 111 ? 3.832 -7.592 15.130 1.00 98.00 111 GLU A CA 1
ATOM 815 C C . GLU A 1 111 ? 2.874 -6.402 15.121 1.00 98.00 111 GLU A C 1
ATOM 817 O O . GLU A 1 111 ? 2.416 -5.958 16.177 1.00 98.00 111 GLU A O 1
ATOM 822 N N . GLY A 1 112 ? 2.524 -5.892 13.939 1.00 97.94 112 GLY A N 1
ATOM 823 C CA . GLY A 1 112 ? 1.621 -4.753 13.848 1.00 97.94 112 GLY A CA 1
ATOM 824 C C . GLY A 1 112 ? 0.179 -5.082 14.222 1.00 97.94 112 GLY A C 1
ATOM 825 O O . GLY A 1 112 ? -0.474 -4.246 14.844 1.00 97.94 112 GLY A O 1
ATOM 826 N N . ILE A 1 113 ? -0.291 -6.305 13.957 1.00 97.69 113 ILE A N 1
ATOM 827 C CA . ILE A 1 113 ? -1.589 -6.783 14.458 1.00 97.69 113 ILE A CA 1
ATOM 828 C C . ILE A 1 113 ? -1.589 -6.820 15.992 1.00 97.69 113 ILE A C 1
ATOM 830 O O . ILE A 1 113 ? -2.504 -6.279 16.610 1.00 97.69 113 ILE A O 1
ATOM 834 N N . ARG A 1 114 ? -0.556 -7.400 16.625 1.00 98.00 114 ARG A N 1
ATOM 835 C CA . ARG A 1 114 ? -0.448 -7.455 18.099 1.00 98.00 114 ARG A CA 1
ATOM 836 C C . ARG A 1 114 ? -0.386 -6.068 18.734 1.00 98.00 114 ARG A C 1
ATOM 838 O O . ARG A 1 114 ? -0.918 -5.872 19.820 1.00 98.00 114 ARG A O 1
ATOM 845 N N . ALA A 1 115 ? 0.231 -5.111 18.046 1.00 98.06 115 ALA A N 1
ATOM 846 C CA . ALA A 1 115 ? 0.317 -3.722 18.478 1.00 98.06 115 ALA A CA 1
ATOM 847 C C . ALA A 1 115 ? -0.912 -2.868 18.099 1.00 98.06 115 ALA A C 1
ATOM 849 O O . ALA A 1 115 ? -0.874 -1.654 18.294 1.00 98.06 115 ALA A O 1
ATOM 850 N N . ASN A 1 116 ? -1.978 -3.461 17.541 1.00 97.31 116 ASN A N 1
ATOM 851 C CA . ASN A 1 116 ? -3.169 -2.752 17.056 1.00 97.31 116 ASN A CA 1
ATOM 852 C C . ASN A 1 116 ? -2.832 -1.563 16.123 1.00 97.31 116 ASN A C 1
ATOM 854 O O . ASN A 1 116 ? -3.363 -0.455 16.241 1.00 97.31 116 ASN A O 1
ATOM 858 N N . ARG A 1 117 ? -1.904 -1.776 15.183 1.00 98.31 117 ARG A N 1
ATOM 859 C CA . ARG A 1 117 ? -1.571 -0.788 14.150 1.00 98.31 117 ARG A CA 1
ATOM 860 C C . ARG A 1 117 ? -2.486 -0.958 12.944 1.00 98.31 117 ARG A C 1
ATOM 862 O O . ARG A 1 117 ? -2.706 -2.070 12.468 1.00 98.31 117 ARG A O 1
ATOM 869 N N . PHE A 1 118 ? -2.981 0.156 12.410 1.00 98.56 118 PHE A N 1
ATOM 870 C CA . PHE A 1 118 ? -3.723 0.148 11.148 1.00 98.56 118 PHE A CA 1
ATOM 871 C C . PHE A 1 118 ? -2.780 -0.018 9.944 1.00 98.56 118 PHE A C 1
ATOM 873 O O . PHE A 1 118 ? -2.956 -0.936 9.142 1.00 98.56 118 PHE A O 1
ATOM 880 N N . TRP A 1 119 ? -1.760 0.841 9.849 1.00 98.38 119 TRP A N 1
ATOM 881 C CA . TRP A 1 119 ? -0.740 0.805 8.803 1.00 98.38 119 TRP A CA 1
ATOM 882 C C . TRP A 1 119 ? 0.336 -0.227 9.149 1.00 98.38 119 TRP A C 1
ATOM 884 O O . TRP A 1 119 ? 1.256 0.055 9.917 1.00 98.38 119 TRP A O 1
ATOM 894 N N . LEU A 1 120 ? 0.243 -1.428 8.578 1.00 98.50 120 LEU A N 1
ATOM 895 C CA . LEU A 1 120 ? 1.322 -2.417 8.649 1.00 98.50 120 LEU A CA 1
ATOM 896 C C . LEU A 1 120 ? 2.303 -2.126 7.503 1.00 98.50 120 LEU A C 1
ATOM 898 O O . L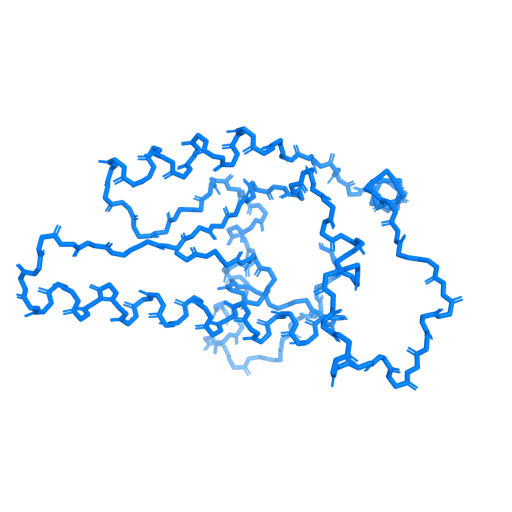EU A 1 120 ? 2.392 -2.875 6.532 1.00 98.50 120 LEU A O 1
ATOM 902 N N . LEU A 1 121 ? 2.976 -0.976 7.601 1.00 97.50 121 LEU A N 1
ATOM 903 C CA . LEU A 1 121 ? 3.952 -0.448 6.646 1.00 97.50 121 LEU A CA 1
ATOM 904 C C . LEU A 1 121 ? 5.328 -0.407 7.324 1.00 97.50 121 LEU A C 1
ATOM 906 O O . LEU A 1 121 ? 5.457 0.273 8.343 1.00 97.50 121 LEU A O 1
ATOM 910 N N . PRO A 1 122 ? 6.319 -1.173 6.847 1.00 95.38 122 PRO A N 1
ATOM 911 C CA . PRO A 1 122 ? 7.646 -1.158 7.447 1.00 95.38 122 PRO A CA 1
ATOM 912 C C . PRO A 1 122 ? 8.390 0.141 7.108 1.00 95.38 122 PRO A C 1
ATOM 914 O O . PRO A 1 122 ? 8.134 0.722 6.049 1.00 95.38 122 PRO A O 1
ATOM 917 N N . PRO A 1 123 ? 9.302 0.605 7.984 1.00 94.12 123 PRO A N 1
ATOM 918 C CA . PRO A 1 123 ? 10.057 1.836 7.763 1.00 94.12 123 PRO A CA 1
ATOM 919 C C . PRO A 1 123 ? 10.867 1.799 6.463 1.00 94.12 123 PRO A C 1
ATOM 921 O O . PRO A 1 123 ? 11.529 0.806 6.162 1.00 94.12 123 PRO A O 1
ATOM 924 N N . SER A 1 124 ? 10.833 2.892 5.699 1.00 94.00 124 SER A N 1
ATOM 925 C CA . SER A 1 124 ? 11.646 3.061 4.492 1.00 94.00 124 SER A CA 1
ATOM 926 C C . SER A 1 124 ? 11.700 4.529 4.085 1.00 94.00 124 SER A C 1
ATOM 928 O O . SER A 1 124 ? 10.697 5.085 3.641 1.00 94.00 124 SER A O 1
ATOM 930 N N . ASP A 1 125 ? 12.886 5.137 4.155 1.00 93.25 125 ASP A N 1
ATOM 931 C CA . ASP A 1 125 ? 13.088 6.542 3.773 1.00 93.25 125 ASP A CA 1
ATOM 932 C C . ASP A 1 125 ? 12.648 6.819 2.329 1.00 93.25 125 ASP A C 1
ATOM 934 O O . ASP A 1 125 ? 12.068 7.863 2.028 1.00 93.25 125 ASP A O 1
ATOM 938 N N . HIS A 1 126 ? 12.875 5.853 1.434 1.00 89.50 126 HIS A N 1
ATOM 939 C CA . HIS A 1 126 ? 12.479 5.954 0.034 1.00 89.50 126 HIS A CA 1
ATOM 940 C C . HIS A 1 126 ? 10.952 5.978 -0.137 1.00 89.50 126 HIS A C 1
ATOM 942 O O . HIS A 1 126 ? 10.418 6.825 -0.857 1.00 89.50 126 HIS A O 1
ATOM 948 N N . ILE A 1 127 ? 10.233 5.070 0.532 1.00 92.81 127 ILE A N 1
ATOM 949 C CA . ILE A 1 127 ? 8.764 5.037 0.496 1.00 92.81 127 ILE A CA 1
ATOM 950 C C . ILE A 1 127 ? 8.190 6.296 1.149 1.00 92.81 127 ILE A C 1
ATOM 952 O O . ILE A 1 127 ? 7.294 6.922 0.578 1.00 92.81 127 ILE A O 1
ATOM 956 N N . ASP A 1 128 ? 8.726 6.693 2.301 1.00 95.88 128 ASP A N 1
ATOM 957 C CA . ASP A 1 128 ? 8.290 7.878 3.033 1.00 95.88 128 ASP A CA 1
ATOM 958 C C . ASP A 1 128 ? 8.442 9.144 2.190 1.00 95.88 128 ASP A C 1
ATOM 960 O O . ASP A 1 128 ? 7.528 9.971 2.138 1.00 95.88 128 ASP A O 1
ATOM 964 N N . GLN A 1 129 ? 9.561 9.287 1.473 1.00 94.00 129 GLN A N 1
ATOM 965 C CA . GLN A 1 129 ? 9.763 10.422 0.579 1.00 94.00 129 GLN A CA 1
ATOM 966 C C . GLN A 1 129 ? 8.722 10.454 -0.546 1.00 94.00 129 GLN A C 1
ATOM 968 O O . GLN A 1 129 ? 8.166 11.511 -0.830 1.00 94.00 129 GLN A O 1
ATOM 973 N N . ARG A 1 130 ? 8.365 9.308 -1.132 1.00 92.81 130 ARG A N 1
ATOM 974 C CA . ARG A 1 130 ? 7.326 9.252 -2.177 1.00 92.81 130 ARG A CA 1
ATOM 975 C C . ARG A 1 130 ? 5.942 9.622 -1.686 1.00 92.81 130 ARG A C 1
ATOM 977 O O . ARG A 1 130 ? 5.179 10.259 -2.416 1.00 92.81 130 ARG A O 1
ATOM 984 N N . ILE A 1 131 ? 5.604 9.213 -0.466 1.00 95.44 131 ILE A N 1
ATOM 985 C CA . ILE A 1 131 ? 4.356 9.627 0.174 1.00 95.44 131 ILE A CA 1
ATOM 986 C C . ILE A 1 131 ? 4.352 11.152 0.306 1.00 95.44 131 ILE A C 1
ATOM 988 O O . ILE A 1 131 ? 3.380 11.787 -0.107 1.00 95.44 131 ILE A O 1
ATOM 992 N N . ARG A 1 132 ? 5.446 11.743 0.811 1.00 95.88 132 ARG A N 1
ATOM 993 C CA . ARG A 1 132 ? 5.582 13.202 0.943 1.00 95.88 132 ARG A CA 1
ATOM 994 C C . ARG A 1 132 ? 5.453 13.904 -0.404 1.00 95.88 132 ARG A C 1
ATOM 996 O O . ARG A 1 132 ? 4.606 14.781 -0.516 1.00 95.88 132 ARG A O 1
ATOM 1003 N N . ASP A 1 133 ? 6.194 13.477 -1.423 1.00 94.25 133 ASP A N 1
ATOM 1004 C CA . ASP A 1 133 ? 6.173 14.088 -2.759 1.00 94.25 133 ASP A CA 1
ATOM 1005 C C . ASP A 1 133 ? 4.766 14.074 -3.371 1.00 94.25 133 ASP A C 1
ATOM 1007 O O . ASP A 1 133 ? 4.285 15.076 -3.909 1.00 94.25 133 ASP A O 1
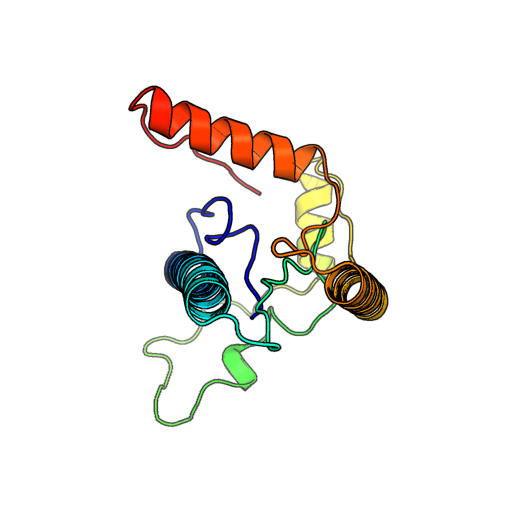ATOM 1011 N N . ARG A 1 134 ? 4.062 12.941 -3.260 1.00 94.62 134 ARG A N 1
ATOM 1012 C CA . ARG A 1 134 ? 2.681 12.828 -3.737 1.00 94.62 134 ARG A CA 1
ATOM 1013 C C . ARG A 1 134 ? 1.757 13.767 -2.973 1.00 94.62 134 ARG A C 1
ATOM 1015 O O . ARG A 1 134 ? 1.007 14.507 -3.608 1.00 94.62 134 ARG A O 1
ATOM 1022 N N . VAL A 1 135 ? 1.786 13.737 -1.642 1.00 96.12 135 VAL A N 1
ATOM 1023 C CA . VAL A 1 135 ? 0.936 14.595 -0.804 1.00 96.12 135 VAL A CA 1
ATOM 1024 C C . VAL A 1 135 ? 1.224 16.068 -1.086 1.00 96.12 135 VAL A C 1
ATOM 1026 O O . VAL A 1 135 ? 0.292 16.844 -1.272 1.00 96.12 135 VAL A O 1
ATOM 1029 N N . GLU A 1 136 ? 2.491 16.449 -1.209 1.00 96.44 136 GLU A N 1
ATOM 1030 C CA . GLU A 1 136 ? 2.905 17.808 -1.543 1.00 96.44 136 GLU A CA 1
ATOM 1031 C C . GLU A 1 136 ? 2.386 18.236 -2.921 1.00 96.44 136 GLU A C 1
ATOM 1033 O O . GLU A 1 136 ? 1.810 19.317 -3.038 1.00 96.44 136 GLU A O 1
ATOM 1038 N N . SER A 1 137 ? 2.496 17.384 -3.948 1.00 95.88 137 SER A N 1
ATOM 1039 C CA . SER A 1 137 ? 1.949 17.688 -5.280 1.00 95.88 137 SER A CA 1
ATOM 1040 C C . SER A 1 137 ? 0.432 17.912 -5.246 1.00 95.88 137 SER A C 1
ATOM 1042 O O . SER A 1 137 ? -0.070 18.864 -5.847 1.00 95.88 137 SER A O 1
ATOM 1044 N N . ILE A 1 138 ? -0.296 17.106 -4.459 1.00 96.38 138 ILE A N 1
ATOM 1045 C CA . ILE A 1 138 ? -1.735 17.278 -4.236 1.00 96.38 138 ILE A CA 1
ATOM 1046 C C . ILE A 1 138 ? -1.985 18.627 -3.566 1.00 96.38 138 ILE A C 1
ATOM 1048 O O . ILE A 1 138 ? -2.825 19.389 -4.041 1.00 96.38 138 ILE A O 1
ATOM 1052 N N . LEU A 1 139 ? -1.251 18.954 -2.496 1.00 97.88 139 LEU A N 1
ATOM 1053 C CA . LEU A 1 139 ? -1.372 20.211 -1.748 1.00 97.88 139 LEU A CA 1
ATOM 1054 C C . LEU A 1 139 ? -1.084 21.449 -2.607 1.00 97.88 139 LEU A C 1
ATOM 1056 O O . LEU A 1 139 ? -1.788 22.448 -2.474 1.00 97.88 139 LEU A O 1
ATOM 1060 N N . LYS A 1 140 ? -0.120 21.363 -3.526 1.00 98.19 140 LYS A N 1
ATOM 1061 C CA . LYS A 1 140 ? 0.247 22.445 -4.452 1.00 98.19 140 LYS A CA 1
ATOM 1062 C C . LYS A 1 140 ? -0.593 22.505 -5.727 1.00 98.19 140 LYS A C 1
ATOM 1064 O O . LYS A 1 140 ? -0.553 23.516 -6.415 1.00 98.19 140 LYS A O 1
ATOM 1069 N N . ARG A 1 141 ? -1.392 21.469 -6.010 1.00 97.50 141 ARG A N 1
ATOM 1070 C CA . ARG A 1 141 ? -2.215 21.333 -7.229 1.00 97.50 141 ARG A CA 1
ATOM 1071 C C . ARG A 1 141 ? -1.323 21.290 -8.474 1.00 97.50 141 ARG A C 1
ATOM 1073 O O . ARG A 1 141 ? -1.656 21.828 -9.524 1.00 97.50 141 ARG A O 1
ATOM 1080 N N . GLU A 1 142 ? -0.173 20.640 -8.325 1.00 96.19 142 GLU A N 1
ATOM 1081 C CA . GLU A 1 142 ? 0.787 20.411 -9.397 1.00 96.19 142 GLU A CA 1
ATOM 1082 C C . GLU A 1 142 ? 0.456 19.121 -10.152 1.00 96.19 142 GLU A C 1
ATOM 1084 O O . GLU A 1 142 ? -0.174 18.200 -9.624 1.00 96.19 142 GLU A O 1
ATOM 1089 N N . ASN A 1 143 ? 0.928 19.039 -11.397 1.00 93.38 143 ASN A N 1
ATOM 1090 C CA . ASN A 1 143 ? 0.881 17.790 -12.145 1.00 93.38 143 ASN A CA 1
ATOM 1091 C C . ASN A 1 143 ? 1.670 16.695 -11.401 1.00 93.38 143 ASN A C 1
ATOM 1093 O O . ASN A 1 143 ? 2.740 16.985 -10.854 1.00 93.38 143 ASN A O 1
ATOM 1097 N N . PRO A 1 144 ? 1.205 15.431 -11.420 1.00 87.44 144 PRO A N 1
ATOM 1098 C CA . PRO A 1 144 ? 1.974 14.317 -10.882 1.00 87.44 144 PRO A CA 1
ATOM 1099 C C . PRO A 1 144 ? 3.353 14.245 -11.540 1.00 87.44 144 PRO A C 1
ATOM 1101 O O . PRO A 1 144 ? 3.469 14.270 -12.768 1.00 87.44 144 PRO A O 1
ATOM 1104 N N . ARG A 1 145 ? 4.406 14.139 -10.729 1.00 80.81 145 ARG A N 1
ATOM 1105 C CA . ARG A 1 145 ? 5.759 13.922 -11.246 1.00 80.81 145 ARG A CA 1
ATOM 1106 C C . ARG A 1 145 ? 5.872 12.490 -11.756 1.00 80.81 145 ARG A C 1
ATOM 1108 O O . ARG A 1 145 ? 5.390 11.561 -11.111 1.00 80.81 145 ARG A O 1
ATOM 1115 N N . LEU A 1 146 ? 6.504 12.314 -12.914 1.00 70.50 146 LEU A N 1
ATOM 1116 C CA . LEU A 1 146 ? 6.830 10.983 -13.413 1.00 70.50 146 LEU A CA 1
ATOM 1117 C C . LEU A 1 146 ? 7.862 10.359 -12.479 1.00 70.50 146 LEU A C 1
ATOM 1119 O O . LEU A 1 146 ? 8.983 10.851 -12.366 1.00 70.50 146 LEU A O 1
ATOM 1123 N N . THR A 1 147 ? 7.474 9.278 -11.819 1.00 62.50 147 THR A N 1
ATOM 1124 C CA . THR A 1 147 ? 8.384 8.477 -11.012 1.00 62.50 147 THR A CA 1
ATOM 1125 C C . THR A 1 147 ? 8.566 7.135 -11.703 1.00 62.50 147 THR A C 1
ATOM 1127 O O . THR A 1 147 ? 7.613 6.367 -11.852 1.00 62.50 147 THR A O 1
ATOM 1130 N N . PHE A 1 148 ? 9.784 6.885 -12.175 1.00 58.03 148 PHE A N 1
ATOM 1131 C CA . PHE A 1 148 ? 10.188 5.599 -12.725 1.00 58.03 148 PHE A CA 1
ATOM 1132 C C . PHE A 1 148 ? 10.941 4.845 -11.626 1.00 58.03 148 PHE A C 1
ATOM 1134 O O . PHE A 1 148 ? 11.967 5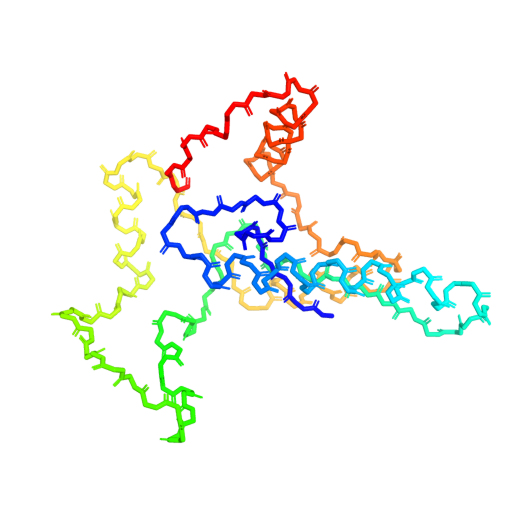.342 -11.173 1.00 58.03 148 PHE A O 1
ATOM 1141 N N . PHE A 1 149 ? 10.393 3.688 -11.235 1.00 54.47 149 PHE A N 1
ATOM 1142 C CA . PHE A 1 149 ? 10.899 2.726 -10.237 1.00 54.47 149 PHE A CA 1
ATOM 1143 C C . PHE A 1 149 ? 10.957 3.216 -8.817 1.00 54.47 149 PHE A C 1
ATOM 1145 O O . PHE A 1 149 ? 11.867 3.988 -8.465 1.00 54.47 149 PHE A O 1
#

Secondary structure (DSSP, 8-state):
-B--HHHHTB--TT-HHHHHHHHHHHHHHHHHHHHHHHTT-S----EE---SSEESSGGGGGGGG--TTS--SS--SSPPPPHHHHHHHHHHTT----EE-HHHHHHHHHHHHHTT-SEE----HHHHHHHHHHHHHHHHTPPPP----